Protein AF-A0A815XPM5-F1 (afdb_monomer_lite)

Sequence (166 aa):
SLVVPSIVHLISHLHDIKQDISFCSKLVEQLQESIKTRFSGITNRLNLVDVAENDPYGDTLYFMAAVLDPAFKFYWIRDLQLPIHMENRLKQNIIQLIIDEMNKDSKKSKNDLNKVSSSSATITFTATSKVKRRKLFNYDDSNMDDSNESTTLDPTVELNAYLNDP

Radius of gyration: 23.69 Å; chains: 1; bounding box: 64×46×64 Å

Structure (mmCIF, N/CA/C/O backbone):
data_AF-A0A815XPM5-F1
#
_entry.id   AF-A0A815XPM5-F1
#
loop_
_atom_site.group_PDB
_atom_site.id
_atom_site.type_symbol
_atom_site.label_atom_id
_atom_site.label_alt_id
_atom_site.label_comp_id
_atom_site.label_asym_id
_atom_site.label_entity_id
_atom_site.label_seq_id
_atom_site.pdbx_PDB_ins_code
_atom_site.Cartn_x
_atom_site.Cartn_y
_atom_site.Cartn_z
_atom_site.occupancy
_atom_site.B_iso_or_equiv
_atom_site.auth_seq_id
_atom_site.auth_comp_id
_atom_site.auth_asym_id
_atom_site.auth_atom_id
_atom_site.pdbx_PDB_model_num
ATOM 1 N N . SER A 1 1 ? 11.201 -7.044 -0.006 1.00 87.31 1 SER A N 1
ATOM 2 C CA . SER A 1 1 ? 9.858 -7.432 -0.463 1.00 87.31 1 SER A CA 1
ATOM 3 C C . SER A 1 1 ? 8.791 -7.337 0.624 1.00 87.31 1 SER A C 1
ATOM 5 O O . SER A 1 1 ? 7.708 -6.858 0.338 1.00 87.31 1 SER A O 1
ATOM 7 N N . LEU A 1 2 ? 9.086 -7.713 1.875 1.00 94.44 2 LEU A N 1
ATOM 8 C CA . LEU A 1 2 ? 8.095 -7.820 2.961 1.00 94.44 2 LEU A CA 1
ATOM 9 C C . LEU A 1 2 ? 7.450 -6.498 3.447 1.00 94.44 2 LEU A C 1
ATOM 11 O O . LEU A 1 2 ? 6.371 -6.527 4.025 1.00 94.44 2 LEU A O 1
ATOM 15 N N . VAL A 1 3 ? 8.071 -5.337 3.206 1.00 94.50 3 VAL A N 1
ATOM 16 C CA . VAL A 1 3 ? 7.636 -4.043 3.775 1.00 94.50 3 VAL A CA 1
ATOM 17 C C . VAL A 1 3 ? 6.177 -3.700 3.441 1.00 94.50 3 VAL A C 1
ATOM 19 O O . VAL A 1 3 ? 5.384 -3.489 4.355 1.00 94.50 3 VAL A O 1
ATOM 22 N N . VAL A 1 4 ? 5.811 -3.664 2.154 1.00 95.25 4 VAL A N 1
ATOM 23 C CA . VAL A 1 4 ? 4.442 -3.312 1.728 1.00 95.25 4 VAL A CA 1
ATOM 24 C C . VAL A 1 4 ? 3.419 -4.354 2.203 1.00 95.25 4 VAL A C 1
ATOM 26 O O . VAL A 1 4 ? 2.459 -3.942 2.854 1.00 95.25 4 VAL A O 1
ATOM 29 N N . PRO A 1 5 ? 3.627 -5.674 1.991 1.00 95.25 5 PRO A N 1
ATOM 30 C CA . PRO A 1 5 ? 2.734 -6.701 2.524 1.00 95.25 5 PRO A CA 1
ATOM 31 C C . PRO A 1 5 ? 2.495 -6.582 4.031 1.00 95.25 5 PRO A C 1
ATOM 33 O O . PRO A 1 5 ? 1.351 -6.612 4.470 1.00 95.25 5 PRO A O 1
ATOM 36 N N . SER A 1 6 ? 3.546 -6.383 4.833 1.00 95.38 6 SER A N 1
ATOM 37 C CA . SER A 1 6 ? 3.399 -6.263 6.287 1.00 95.38 6 SER A CA 1
ATOM 38 C C . SER A 1 6 ? 2.625 -5.022 6.712 1.00 95.38 6 SER A C 1
ATOM 40 O O . SER A 1 6 ? 1.830 -5.101 7.643 1.00 95.38 6 SER A O 1
ATOM 42 N N . ILE A 1 7 ? 2.838 -3.880 6.055 1.00 95.50 7 ILE A N 1
ATOM 43 C CA . ILE A 1 7 ? 2.109 -2.645 6.376 1.00 95.50 7 ILE A CA 1
ATOM 44 C C . ILE A 1 7 ? 0.632 -2.797 6.023 1.00 95.50 7 ILE A C 1
ATOM 46 O O . ILE A 1 7 ? -0.227 -2.426 6.818 1.00 95.50 7 ILE A O 1
ATOM 50 N N . VAL A 1 8 ? 0.335 -3.370 4.858 1.00 95.06 8 VAL A N 1
ATOM 51 C CA . VAL A 1 8 ? -1.038 -3.629 4.418 1.00 95.06 8 VAL A CA 1
ATOM 52 C C . VAL A 1 8 ? -1.747 -4.583 5.376 1.00 95.06 8 VAL A C 1
ATOM 54 O O . VAL A 1 8 ? -2.831 -4.263 5.863 1.00 95.06 8 VAL A O 1
ATOM 57 N N . HIS A 1 9 ? -1.093 -5.689 5.727 1.00 94.81 9 HIS A N 1
ATOM 58 C CA . HIS A 1 9 ? -1.616 -6.650 6.689 1.00 94.81 9 HIS A CA 1
ATOM 59 C C . HIS A 1 9 ? -1.868 -6.008 8.060 1.00 94.81 9 HIS A C 1
ATOM 61 O O . HIS A 1 9 ? -2.921 -6.200 8.662 1.00 94.81 9 HIS A O 1
ATOM 67 N N . LEU A 1 10 ? -0.934 -5.179 8.538 1.00 94.75 10 LEU A N 1
ATOM 68 C CA . LEU A 1 10 ? -1.081 -4.457 9.800 1.00 94.75 10 LEU A CA 1
ATOM 69 C C . LEU A 1 10 ? -2.264 -3.479 9.768 1.00 94.75 10 LEU A C 1
ATOM 71 O O . LEU A 1 10 ? -3.000 -3.383 10.747 1.00 94.75 10 LEU A O 1
ATOM 75 N N . ILE A 1 11 ? -2.471 -2.768 8.657 1.00 93.12 11 ILE A N 1
ATOM 76 C CA . ILE A 1 11 ? -3.612 -1.859 8.489 1.00 93.12 11 ILE A CA 1
ATOM 77 C C . ILE A 1 11 ? -4.932 -2.637 8.518 1.00 93.12 11 ILE A C 1
ATOM 79 O O . ILE A 1 11 ? -5.841 -2.215 9.236 1.00 93.12 11 ILE A O 1
ATOM 83 N N . SER A 1 12 ? -5.024 -3.762 7.798 1.00 92.56 12 SER A N 1
ATOM 84 C CA . SER A 1 12 ? -6.212 -4.630 7.820 1.00 92.56 12 SER A CA 1
ATOM 85 C C . SER A 1 12 ? -6.483 -5.150 9.224 1.00 92.56 12 SER A C 1
ATOM 87 O O . SER A 1 12 ? -7.572 -4.975 9.753 1.00 92.56 12 SER A O 1
ATOM 89 N N . HIS A 1 13 ? -5.464 -5.692 9.885 1.00 92.75 13 HIS A N 1
ATOM 90 C CA . HIS A 1 13 ? -5.605 -6.252 11.222 1.00 92.75 13 HIS A CA 1
ATOM 91 C C . HIS A 1 13 ? -6.073 -5.208 12.249 1.00 92.75 13 HIS A C 1
ATOM 93 O O . HIS A 1 13 ? -6.905 -5.492 13.107 1.00 92.75 13 HIS A O 1
ATOM 99 N N . LEU A 1 14 ? -5.591 -3.963 12.154 1.00 91.94 14 LEU A N 1
ATOM 100 C CA . LEU A 1 14 ? -6.093 -2.876 12.999 1.00 91.94 14 LEU A CA 1
ATOM 101 C C . LEU A 1 14 ? -7.520 -2.459 12.649 1.00 91.94 14 LEU A C 1
ATOM 103 O O . LEU A 1 14 ? -8.235 -1.974 13.524 1.00 91.94 14 LEU A O 1
ATOM 107 N N . HIS A 1 15 ? -7.929 -2.596 11.388 1.00 89.69 15 HIS A N 1
ATOM 108 C CA . HIS A 1 15 ? -9.315 -2.383 10.995 1.00 89.69 15 HIS A CA 1
ATOM 109 C C . HIS A 1 15 ? -10.229 -3.429 11.641 1.00 89.69 15 HIS A C 1
ATOM 111 O O . HIS A 1 15 ? -11.219 -3.045 12.260 1.00 89.69 15 HIS A O 1
ATOM 117 N N . ASP A 1 16 ? -9.840 -4.703 11.594 1.00 90.00 16 ASP A N 1
ATOM 118 C CA . ASP A 1 16 ? -10.600 -5.815 12.173 1.00 90.00 16 ASP A CA 1
ATOM 119 C C . ASP A 1 16 ? -10.709 -5.677 13.704 1.00 90.00 16 ASP A C 1
ATOM 121 O O . ASP A 1 16 ? -11.808 -5.646 14.256 1.00 90.00 16 ASP A O 1
ATOM 125 N N . ILE A 1 17 ? -9.589 -5.422 14.400 1.00 89.62 17 ILE A N 1
ATOM 126 C CA . ILE A 1 17 ? -9.588 -5.193 15.860 1.00 89.62 17 ILE A CA 1
ATOM 127 C C . ILE A 1 17 ? -10.504 -4.027 16.258 1.00 89.62 17 ILE A C 1
ATOM 129 O O . ILE A 1 17 ? -11.147 -4.069 17.311 1.00 89.62 17 ILE A O 1
ATOM 133 N N . LYS A 1 18 ? -10.557 -2.963 15.445 1.00 86.44 18 LYS A N 1
ATOM 134 C CA . LYS A 1 18 ? -11.420 -1.809 15.720 1.00 86.44 18 LYS A CA 1
ATOM 135 C C . LYS A 1 18 ? -12.903 -2.187 15.689 1.00 86.44 18 LYS A C 1
ATOM 137 O O . LYS A 1 18 ? -13.678 -1.576 16.423 1.00 86.44 18 LYS A O 1
ATOM 142 N N . GLN A 1 19 ? -13.295 -3.145 14.848 1.00 82.81 19 GLN A N 1
ATOM 143 C CA . GLN A 1 19 ? -14.674 -3.630 14.783 1.00 82.81 19 GLN A CA 1
ATOM 144 C C . GLN A 1 19 ? -15.027 -4.493 16.004 1.00 82.81 19 GLN A C 1
ATOM 146 O O . GLN A 1 19 ? -16.146 -4.399 16.507 1.00 82.81 19 GLN A O 1
ATOM 151 N N . ASP A 1 20 ? -14.060 -5.253 1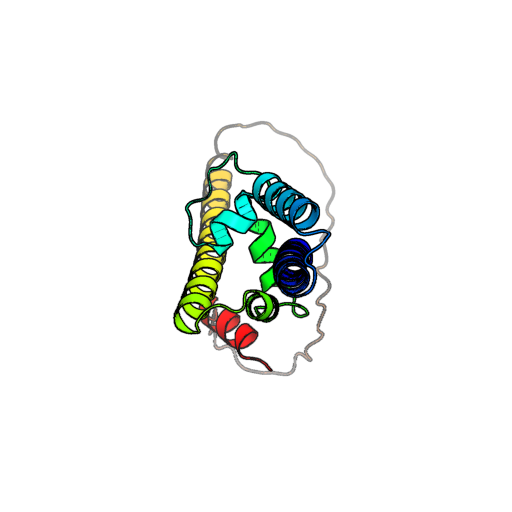6.525 1.00 84.06 20 ASP A N 1
ATOM 152 C CA . ASP A 1 20 ? -14.291 -6.231 17.594 1.00 84.06 20 ASP A CA 1
ATOM 153 C C . ASP A 1 20 ? -14.208 -5.656 19.021 1.00 84.06 20 ASP A C 1
ATOM 155 O O . ASP A 1 20 ? -14.865 -6.162 19.934 1.00 84.06 20 ASP A O 1
ATOM 159 N N . ILE A 1 21 ? -13.405 -4.607 19.259 1.00 84.75 21 ILE A N 1
ATOM 160 C CA . ILE A 1 21 ? -13.088 -4.139 20.622 1.00 84.75 21 ILE A CA 1
ATOM 161 C C . ILE A 1 21 ? -13.543 -2.694 20.867 1.00 84.75 21 ILE A C 1
ATOM 163 O O . ILE A 1 21 ? -12.997 -1.737 20.321 1.00 84.75 21 ILE A O 1
ATOM 167 N N . SER A 1 22 ? -14.465 -2.510 21.818 1.00 76.81 22 SER A N 1
ATOM 168 C CA . SER A 1 22 ? -14.970 -1.188 22.226 1.00 76.81 22 SER A CA 1
ATOM 169 C C . SER A 1 22 ? -14.044 -0.428 23.190 1.00 76.81 22 SER A C 1
ATOM 171 O O . SER A 1 22 ? -13.958 0.799 23.130 1.00 76.81 22 SER A O 1
ATOM 173 N N . PHE A 1 23 ? -13.323 -1.132 24.069 1.00 76.81 23 PHE A N 1
ATOM 174 C CA . PHE A 1 23 ? -12.556 -0.524 25.169 1.00 76.81 23 PHE A CA 1
ATOM 175 C C . PHE A 1 23 ? -11.195 0.061 24.756 1.00 76.81 23 PHE A C 1
ATOM 177 O O . PHE A 1 23 ? -10.690 0.964 25.422 1.00 76.81 23 PHE A O 1
ATOM 184 N N . CYS A 1 24 ? -10.606 -0.413 23.654 1.00 83.56 24 CYS A N 1
ATOM 185 C CA . CYS A 1 24 ? -9.279 0.007 23.179 1.00 83.56 24 CYS A CA 1
ATOM 186 C C . CYS A 1 24 ? -9.321 0.789 21.858 1.00 83.56 24 CYS A C 1
ATOM 188 O O . CYS A 1 24 ? -8.280 0.992 21.234 1.00 83.56 24 CYS A O 1
ATOM 190 N N . SER A 1 25 ? -10.498 1.267 21.449 1.00 86.88 25 SER A N 1
ATOM 191 C CA . SER A 1 25 ? -10.704 1.977 20.180 1.00 86.88 25 SER A CA 1
ATOM 192 C C . SER A 1 25 ? -9.734 3.146 19.981 1.00 86.88 25 SER A C 1
ATOM 194 O O . SER A 1 25 ? -9.115 3.253 18.927 1.00 86.88 25 SER A O 1
ATOM 196 N N . LYS A 1 26 ? -9.501 3.955 21.024 1.00 89.94 26 LYS A N 1
ATOM 197 C CA . LYS A 1 26 ? -8.554 5.085 20.979 1.00 89.94 26 LYS A CA 1
ATOM 198 C C . LYS A 1 26 ? -7.109 4.659 20.707 1.00 89.94 26 LYS A C 1
ATOM 200 O O . LYS A 1 26 ? -6.410 5.333 19.962 1.00 89.94 26 LYS A O 1
ATOM 205 N N . LEU A 1 27 ? -6.653 3.553 21.300 1.00 91.56 27 LEU A N 1
ATOM 206 C CA . LEU A 1 27 ? -5.298 3.043 21.069 1.00 91.56 27 LEU A CA 1
ATOM 207 C C . LEU A 1 27 ? -5.144 2.562 19.623 1.00 91.56 27 LEU A C 1
ATOM 209 O O . LEU A 1 27 ? -4.137 2.849 18.979 1.00 91.56 27 LEU A O 1
ATOM 213 N N . VAL A 1 28 ? -6.156 1.859 19.109 1.00 92.12 28 VAL A N 1
ATOM 214 C CA . VAL A 1 28 ? -6.180 1.385 17.721 1.00 92.12 28 VAL A CA 1
ATOM 215 C C . VAL A 1 28 ? -6.165 2.565 16.751 1.00 92.12 28 VAL A C 1
ATOM 217 O O . VAL A 1 28 ? -5.391 2.555 15.798 1.00 92.12 28 VAL A O 1
ATOM 220 N N . GLU A 1 29 ? -6.945 3.613 17.020 1.00 91.31 29 GLU A N 1
ATOM 221 C CA . GLU A 1 29 ? -6.946 4.845 16.223 1.00 91.31 29 GLU A CA 1
ATOM 222 C C . GLU A 1 29 ? -5.578 5.528 16.211 1.00 91.31 29 GLU A C 1
ATOM 224 O O . GLU A 1 29 ? -5.059 5.835 15.139 1.00 91.31 29 GLU A O 1
ATOM 229 N N . GLN A 1 30 ? -4.948 5.690 17.378 1.00 94.25 30 GLN A N 1
ATOM 230 C CA . GLN A 1 30 ? -3.605 6.267 17.473 1.00 94.25 30 GLN A CA 1
ATOM 231 C C . GLN A 1 30 ? -2.557 5.427 16.738 1.00 94.25 30 GLN A C 1
ATOM 233 O O . GLN A 1 30 ? -1.639 5.967 16.119 1.00 94.25 30 GLN A O 1
ATOM 238 N N . LEU A 1 31 ? -2.681 4.100 16.772 1.00 94.12 31 LEU A N 1
ATOM 239 C CA . LEU A 1 31 ? -1.770 3.217 16.056 1.00 94.12 31 LEU A CA 1
ATOM 240 C C . LEU A 1 31 ? -1.984 3.295 14.538 1.00 94.12 31 LEU A C 1
ATOM 242 O O . LEU A 1 31 ? -1.009 3.381 13.792 1.00 94.12 31 LEU A O 1
ATOM 246 N N . GLN A 1 32 ? -3.239 3.340 14.080 1.00 93.00 32 GLN A N 1
ATOM 247 C CA . GLN A 1 32 ? -3.578 3.569 12.673 1.00 93.00 32 GLN A CA 1
ATOM 248 C C . GLN A 1 32 ? -3.026 4.912 12.176 1.00 93.00 32 GLN A C 1
ATOM 250 O O . GLN A 1 32 ? -2.443 4.974 11.093 1.00 93.00 32 GLN A O 1
ATOM 255 N N . GLU A 1 33 ? -3.167 5.978 12.963 1.00 94.38 33 GLU A N 1
ATOM 256 C CA . GLU A 1 33 ? -2.634 7.304 12.640 1.00 94.38 33 GLU A CA 1
ATOM 257 C C . GLU A 1 33 ? -1.100 7.311 12.599 1.00 94.38 33 GLU A C 1
ATOM 259 O O . GLU A 1 33 ? -0.501 7.841 11.660 1.00 94.38 33 GLU A O 1
ATOM 264 N N . SER A 1 34 ? -0.456 6.646 13.561 1.00 95.81 34 SER A N 1
ATOM 265 C CA . SER A 1 34 ? 1.000 6.482 13.600 1.00 95.81 34 SER A CA 1
ATOM 266 C C . SER A 1 34 ? 1.524 5.766 12.351 1.00 95.81 34 SER A C 1
ATOM 268 O O . SER A 1 34 ? 2.505 6.209 11.754 1.00 95.81 34 SER A O 1
ATOM 270 N N . ILE A 1 35 ? 0.847 4.702 11.902 1.00 94.31 35 ILE A N 1
ATOM 271 C CA . ILE A 1 35 ? 1.205 3.977 10.673 1.00 94.31 35 ILE A CA 1
ATOM 272 C C . ILE A 1 35 ? 1.021 4.867 9.445 1.00 94.31 35 ILE A C 1
ATOM 274 O O . ILE A 1 35 ? 1.945 4.974 8.642 1.00 94.31 35 ILE A O 1
ATOM 278 N N . LYS A 1 36 ? -0.127 5.543 9.315 1.00 92.44 36 LYS A N 1
ATOM 279 C CA . LYS A 1 36 ? -0.391 6.464 8.197 1.00 92.44 36 LYS A CA 1
ATOM 280 C C . LYS A 1 36 ? 0.636 7.589 8.124 1.00 92.44 36 LYS A C 1
ATOM 282 O O . LYS A 1 36 ? 1.069 7.945 7.040 1.00 92.44 36 LYS A O 1
ATOM 287 N N . THR A 1 37 ? 1.064 8.111 9.269 1.00 94.00 37 THR A N 1
ATOM 288 C CA . THR A 1 37 ? 2.064 9.183 9.331 1.00 94.00 37 THR A CA 1
ATOM 289 C C . THR A 1 37 ? 3.459 8.676 8.973 1.00 94.00 37 THR A C 1
ATOM 291 O O . THR A 1 37 ? 4.168 9.293 8.185 1.00 94.00 37 THR A O 1
ATOM 294 N N . ARG A 1 38 ? 3.876 7.543 9.549 1.00 94.75 38 ARG A N 1
ATOM 295 C CA . ARG A 1 38 ? 5.237 7.012 9.369 1.00 94.75 38 ARG A CA 1
ATOM 296 C C . ARG A 1 38 ? 5.454 6.366 8.011 1.00 94.75 38 ARG A C 1
ATOM 298 O O . ARG A 1 38 ? 6.576 6.390 7.526 1.00 94.75 38 ARG A O 1
ATOM 305 N N . PHE A 1 39 ? 4.409 5.792 7.425 1.00 95.19 39 PHE A N 1
ATOM 306 C CA . PHE A 1 39 ? 4.427 5.137 6.119 1.00 95.19 39 PHE A CA 1
ATOM 307 C C . PHE A 1 39 ? 3.521 5.885 5.135 1.00 95.19 39 PHE A C 1
ATOM 309 O O . PHE A 1 39 ? 2.792 5.266 4.354 1.00 95.19 39 PHE A O 1
ATOM 316 N N . SER A 1 40 ? 3.527 7.219 5.197 1.00 93.44 40 SER A N 1
ATOM 317 C CA . SER A 1 40 ? 2.648 8.059 4.381 1.00 93.44 40 SER A CA 1
ATOM 318 C C . SER A 1 40 ? 2.863 7.827 2.892 1.00 93.44 40 SER A C 1
ATOM 320 O O . SER A 1 40 ? 1.889 7.680 2.171 1.00 93.44 40 SER A O 1
ATOM 322 N N . GLY A 1 41 ? 4.099 7.653 2.425 1.00 93.38 41 GLY A N 1
ATOM 323 C CA . GLY A 1 41 ? 4.377 7.374 1.018 1.00 93.38 41 GLY A CA 1
ATOM 324 C C . GLY A 1 41 ? 3.762 6.058 0.532 1.00 93.38 41 GLY A C 1
ATOM 325 O O . GLY A 1 41 ? 3.144 6.014 -0.531 1.00 93.38 41 GLY A O 1
ATOM 326 N N . ILE A 1 42 ? 3.836 4.997 1.343 1.00 94.38 42 ILE A N 1
ATOM 327 C CA . ILE A 1 42 ? 3.196 3.710 1.026 1.00 94.38 42 ILE A CA 1
ATOM 328 C C . ILE A 1 42 ? 1.676 3.860 1.067 1.00 94.38 42 ILE A C 1
ATOM 330 O O . ILE A 1 42 ? 0.992 3.492 0.117 1.00 94.38 42 ILE A O 1
ATOM 334 N N . THR A 1 43 ? 1.131 4.421 2.145 1.00 92.56 43 THR A N 1
ATOM 335 C CA . THR A 1 43 ? -0.324 4.540 2.320 1.00 92.56 43 THR A CA 1
ATOM 336 C C . THR A 1 43 ? -0.973 5.486 1.311 1.00 92.56 43 THR A C 1
ATOM 338 O O . THR A 1 43 ? -2.039 5.164 0.792 1.00 92.56 43 THR A O 1
ATOM 341 N N . ASN A 1 44 ? -0.336 6.600 0.956 1.00 92.62 44 ASN A N 1
ATOM 342 C CA . ASN A 1 44 ? -0.798 7.508 -0.094 1.00 92.62 44 ASN A CA 1
ATOM 343 C C . ASN A 1 44 ? -0.866 6.780 -1.437 1.00 92.62 44 ASN A C 1
ATOM 345 O O . ASN A 1 44 ? -1.907 6.798 -2.093 1.00 92.62 44 ASN A O 1
ATOM 349 N N . ARG A 1 45 ? 0.183 6.031 -1.792 1.00 91.44 45 ARG A N 1
ATOM 350 C CA . ARG A 1 45 ? 0.217 5.273 -3.046 1.00 91.44 45 ARG A CA 1
ATOM 351 C C . ARG A 1 45 ? -0.838 4.169 -3.107 1.00 91.44 45 ARG A C 1
ATOM 353 O O . ARG A 1 45 ? -1.480 3.996 -4.138 1.00 91.44 45 ARG A O 1
ATOM 360 N N . LEU A 1 46 ? -1.076 3.465 -1.996 1.00 91.44 46 LEU A N 1
ATOM 361 C CA . LEU A 1 46 ? -2.168 2.485 -1.883 1.00 91.44 46 LEU A CA 1
ATOM 362 C C . LEU A 1 46 ? -3.548 3.120 -2.099 1.00 91.44 46 LEU A C 1
ATOM 364 O O . LEU A 1 46 ? -4.433 2.490 -2.673 1.00 91.44 46 LEU A O 1
ATOM 368 N N . ASN A 1 47 ? -3.714 4.374 -1.678 1.00 89.12 47 ASN A N 1
ATOM 369 C CA . ASN A 1 47 ? -4.928 5.160 -1.883 1.00 89.12 47 ASN A CA 1
ATOM 370 C C . ASN A 1 47 ? -4.961 5.892 -3.235 1.00 89.12 47 ASN A C 1
ATOM 372 O O . ASN A 1 47 ? -5.865 6.695 -3.461 1.00 89.12 47 ASN A O 1
ATOM 376 N N . LEU A 1 48 ? -4.009 5.616 -4.137 1.00 87.38 48 LEU A N 1
ATOM 377 C CA . LEU A 1 48 ? -3.880 6.274 -5.443 1.00 87.38 48 LEU A CA 1
ATOM 378 C C . LEU A 1 48 ? -3.753 7.804 -5.332 1.00 87.38 48 LEU A C 1
ATOM 380 O O . LEU A 1 48 ? -4.229 8.536 -6.200 1.00 87.38 48 LEU A O 1
ATOM 384 N N . VAL A 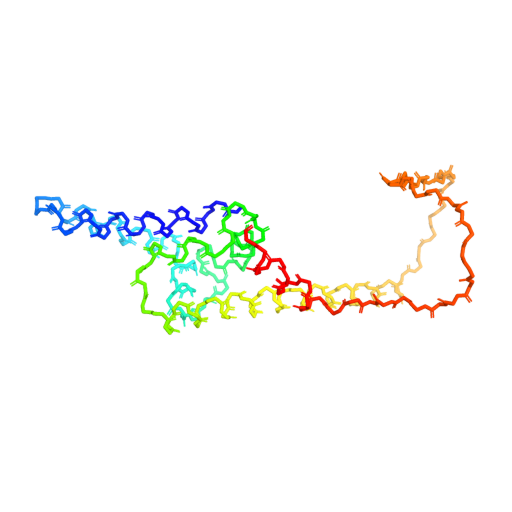1 49 ? -3.136 8.268 -4.247 1.00 89.56 49 VAL A N 1
ATOM 385 C CA . VAL A 1 49 ? -2.778 9.666 -4.006 1.00 89.56 49 VAL A CA 1
ATOM 386 C C . VAL A 1 49 ? -1.335 9.878 -4.453 1.00 89.56 49 VAL A C 1
ATOM 388 O O . VAL A 1 49 ? -0.483 9.007 -4.249 1.00 89.56 49 VAL A O 1
ATOM 391 N N . ASP A 1 50 ? -1.064 11.037 -5.052 1.00 84.00 50 ASP A N 1
ATOM 392 C CA . ASP A 1 50 ? 0.287 11.413 -5.461 1.00 84.00 50 ASP A CA 1
ATOM 393 C C . ASP A 1 50 ? 1.229 11.454 -4.251 1.00 84.00 50 ASP A C 1
ATOM 395 O O . ASP A 1 50 ? 0.903 12.002 -3.197 1.00 84.00 50 ASP A O 1
ATOM 399 N N . VAL A 1 51 ? 2.405 10.851 -4.418 1.00 86.62 51 VAL A N 1
ATOM 400 C CA . VAL A 1 51 ? 3.439 10.756 -3.383 1.00 86.62 51 VAL A CA 1
ATOM 401 C C . VAL A 1 51 ? 4.491 11.820 -3.653 1.00 86.62 51 VAL A C 1
ATOM 403 O O . VAL A 1 51 ? 5.075 11.851 -4.738 1.00 86.62 51 VAL A O 1
ATOM 406 N N . ALA A 1 52 ? 4.740 12.690 -2.678 1.00 85.06 52 ALA A N 1
ATOM 407 C CA . ALA A 1 52 ? 5.795 13.690 -2.779 1.00 85.06 52 ALA A CA 1
ATOM 408 C C . ALA A 1 52 ? 7.177 13.044 -2.584 1.00 85.06 52 ALA A C 1
ATOM 410 O O . ALA A 1 52 ? 7.316 12.067 -1.852 1.00 85.06 52 ALA A O 1
ATOM 411 N N . GLU A 1 53 ? 8.234 13.622 -3.167 1.00 77.50 53 GLU A N 1
ATOM 412 C CA . GLU A 1 53 ? 9.608 13.099 -3.009 1.00 77.50 53 GLU A CA 1
ATOM 413 C C . GLU A 1 53 ? 10.070 13.035 -1.542 1.00 77.50 53 GLU A C 1
ATOM 415 O O . GLU A 1 53 ? 10.910 12.211 -1.189 1.00 77.50 53 GLU A O 1
ATOM 420 N N . ASN A 1 54 ? 9.499 13.879 -0.680 1.00 86.12 54 ASN A N 1
ATOM 421 C CA . ASN A 1 54 ? 9.827 13.940 0.743 1.00 86.12 54 ASN A CA 1
ATOM 422 C C . ASN A 1 54 ? 8.929 13.052 1.619 1.00 86.12 54 ASN A C 1
ATOM 424 O O . ASN A 1 54 ? 9.082 13.070 2.842 1.00 86.12 54 ASN A O 1
ATOM 428 N N . ASP A 1 55 ? 7.990 12.300 1.035 1.00 88.94 55 ASP A N 1
ATOM 429 C CA . ASP A 1 55 ? 7.099 11.445 1.813 1.00 88.94 55 ASP A CA 1
ATOM 430 C C . ASP A 1 55 ? 7.856 10.232 2.385 1.00 88.94 55 ASP A C 1
ATOM 432 O O . ASP A 1 55 ? 8.514 9.488 1.645 1.00 88.94 55 ASP A O 1
ATOM 436 N N . PRO A 1 56 ? 7.742 9.971 3.701 1.00 90.94 56 PRO A N 1
ATOM 437 C CA . PRO A 1 56 ? 8.268 8.769 4.330 1.00 90.94 56 PRO A CA 1
ATOM 438 C C . PRO A 1 56 ? 7.893 7.488 3.581 1.00 90.94 56 PRO A C 1
ATOM 440 O O . PRO A 1 56 ? 6.715 7.193 3.374 1.00 90.94 56 PRO A O 1
ATOM 443 N N . TYR A 1 57 ? 8.901 6.686 3.230 1.00 90.94 57 TYR A N 1
ATOM 444 C CA . TYR A 1 57 ? 8.733 5.430 2.488 1.00 90.94 57 TYR A CA 1
ATOM 445 C C . TYR A 1 57 ? 8.029 5.599 1.125 1.00 90.94 57 TYR A C 1
ATOM 447 O O . TYR A 1 57 ? 7.384 4.673 0.641 1.00 90.94 57 TYR A O 1
ATOM 455 N N . GLY A 1 58 ? 8.151 6.768 0.489 1.00 88.88 58 GLY A N 1
ATOM 456 C CA . GLY A 1 58 ? 7.559 7.050 -0.822 1.00 88.88 58 GLY A CA 1
ATOM 457 C C . GLY A 1 58 ? 8.265 6.416 -2.024 1.00 88.88 58 GLY A C 1
ATOM 458 O O . GLY A 1 58 ? 7.776 6.539 -3.145 1.00 88.88 58 GLY A O 1
ATOM 459 N N . ASP A 1 59 ? 9.394 5.736 -1.813 1.00 90.69 59 ASP A N 1
ATOM 460 C CA . ASP A 1 59 ? 10.169 5.128 -2.894 1.00 90.69 59 ASP A CA 1
ATOM 461 C C . ASP A 1 59 ? 9.383 4.004 -3.598 1.00 90.69 59 ASP A C 1
ATOM 463 O O . ASP A 1 59 ? 8.845 3.083 -2.971 1.00 90.69 59 ASP A O 1
ATOM 467 N N . THR A 1 60 ? 9.359 4.051 -4.932 1.00 91.25 60 THR A N 1
ATOM 468 C CA . THR A 1 60 ? 8.771 3.010 -5.783 1.00 91.25 60 THR A CA 1
ATOM 469 C C . THR A 1 60 ? 9.404 1.638 -5.516 1.00 91.25 60 THR A C 1
ATOM 471 O O . THR A 1 60 ? 8.716 0.618 -5.640 1.00 91.25 60 THR A O 1
ATOM 474 N N . LEU A 1 61 ? 10.664 1.596 -5.059 1.00 92.25 61 LEU A N 1
ATOM 475 C CA . LEU A 1 61 ? 11.394 0.371 -4.731 1.00 92.25 61 LEU A CA 1
ATOM 476 C C . LEU A 1 61 ? 10.631 -0.553 -3.770 1.00 92.25 61 LEU A C 1
ATOM 478 O O . LEU A 1 61 ? 10.690 -1.773 -3.921 1.00 92.25 61 LEU A O 1
ATOM 482 N N . TYR A 1 62 ? 9.885 -0.009 -2.803 1.00 94.44 62 TYR A N 1
ATOM 483 C CA . TYR A 1 62 ? 9.128 -0.828 -1.850 1.00 94.44 62 TYR A CA 1
ATOM 484 C C . TYR A 1 62 ? 8.047 -1.667 -2.541 1.00 94.44 62 TYR A C 1
ATOM 486 O O . TYR A 1 62 ? 7.885 -2.848 -2.222 1.00 94.44 62 TYR A O 1
ATOM 494 N N . PHE A 1 63 ? 7.350 -1.078 -3.515 1.00 93.44 63 PHE A N 1
ATOM 495 C CA . PHE A 1 63 ? 6.320 -1.755 -4.301 1.00 93.44 63 PHE A CA 1
ATOM 496 C C . PHE A 1 63 ? 6.930 -2.706 -5.327 1.00 93.44 63 PHE A C 1
ATOM 498 O O . PHE A 1 63 ? 6.465 -3.837 -5.446 1.00 93.44 63 PHE A O 1
ATOM 505 N N . MET A 1 64 ? 8.010 -2.297 -6.001 1.00 93.19 64 MET A N 1
ATOM 506 C CA . MET A 1 64 ? 8.746 -3.177 -6.917 1.00 93.19 64 MET A CA 1
ATOM 507 C C . MET A 1 64 ? 9.214 -4.438 -6.193 1.00 93.19 64 MET A C 1
ATOM 509 O O . MET A 1 64 ? 8.944 -5.550 -6.635 1.00 93.19 64 MET A O 1
ATOM 513 N N . ALA A 1 65 ? 9.857 -4.275 -5.036 1.00 93.94 65 ALA A N 1
ATOM 514 C CA . ALA A 1 65 ? 10.357 -5.395 -4.258 1.00 93.94 65 ALA A CA 1
ATOM 515 C C . ALA A 1 65 ? 9.231 -6.311 -3.762 1.00 93.94 65 ALA A C 1
ATOM 517 O O . ALA A 1 65 ? 9.472 -7.498 -3.585 1.00 93.94 65 ALA A O 1
ATOM 518 N N . ALA A 1 66 ? 8.036 -5.785 -3.483 1.00 94.44 66 ALA A N 1
ATOM 519 C CA . ALA A 1 66 ? 6.892 -6.594 -3.071 1.00 94.44 66 ALA A CA 1
ATOM 520 C C . ALA A 1 66 ? 6.296 -7.396 -4.238 1.00 94.44 66 ALA A C 1
ATOM 522 O O . ALA A 1 66 ? 5.988 -8.569 -4.071 1.00 94.44 66 ALA A O 1
ATOM 523 N N . VAL A 1 67 ? 6.164 -6.785 -5.418 1.00 94.38 67 VAL A N 1
ATOM 524 C CA . VAL A 1 67 ? 5.553 -7.428 -6.594 1.00 94.38 67 VAL A CA 1
ATOM 525 C C . VAL A 1 67 ? 6.486 -8.433 -7.261 1.00 94.38 67 VAL A C 1
ATOM 527 O O . VAL A 1 67 ? 6.038 -9.485 -7.710 1.00 94.38 67 VAL A O 1
ATOM 530 N N . LEU A 1 68 ? 7.782 -8.126 -7.321 1.00 91.62 68 LEU A N 1
ATOM 531 C CA . LEU A 1 68 ? 8.780 -8.990 -7.955 1.00 91.62 68 LEU A CA 1
ATOM 532 C C . LEU A 1 68 ? 9.168 -10.195 -7.089 1.00 91.62 68 LEU A C 1
ATOM 534 O O . LEU A 1 68 ? 9.832 -11.102 -7.579 1.00 91.62 68 LEU A O 1
ATOM 538 N N . ASP A 1 69 ? 8.751 -10.234 -5.822 1.00 93.69 69 ASP A N 1
ATOM 539 C CA . ASP A 1 69 ? 8.946 -11.398 -4.964 1.00 93.69 69 ASP A CA 1
ATOM 540 C C . ASP A 1 69 ? 7.866 -12.462 -5.249 1.00 93.69 69 ASP A C 1
ATOM 542 O O . ASP A 1 69 ? 6.676 -12.187 -5.043 1.00 93.69 69 ASP A O 1
ATOM 546 N N . PRO A 1 70 ? 8.249 -13.681 -5.684 1.00 90.94 70 PRO A N 1
ATOM 547 C CA . PRO A 1 70 ? 7.306 -14.759 -5.978 1.00 90.94 70 PRO A CA 1
ATOM 548 C C . PRO A 1 70 ? 6.401 -15.134 -4.803 1.00 90.94 70 PRO A C 1
ATOM 550 O O . PRO A 1 70 ? 5.280 -15.586 -5.026 1.00 90.94 70 PRO A O 1
ATOM 553 N N . ALA A 1 71 ? 6.864 -14.944 -3.562 1.00 90.69 71 ALA A N 1
ATOM 554 C CA . ALA A 1 71 ? 6.083 -15.260 -2.371 1.00 90.69 71 ALA A CA 1
ATOM 555 C C . ALA A 1 71 ? 4.896 -14.304 -2.176 1.00 90.69 71 ALA A C 1
ATOM 557 O O . ALA A 1 71 ? 3.898 -14.683 -1.565 1.00 90.69 71 ALA A O 1
ATOM 558 N N . PHE A 1 72 ? 4.988 -13.071 -2.688 1.00 89.31 72 PHE A N 1
ATOM 559 C CA . PHE A 1 72 ? 3.984 -12.033 -2.456 1.00 89.31 72 PHE A CA 1
ATOM 560 C C . PHE A 1 72 ? 3.197 -11.667 -3.713 1.00 89.31 72 PHE A C 1
ATOM 562 O O . PHE A 1 72 ? 1.974 -11.542 -3.621 1.00 89.31 72 PHE A O 1
ATOM 569 N N . LYS A 1 73 ? 3.853 -11.483 -4.870 1.00 91.69 73 LYS A N 1
ATOM 570 C CA . LYS A 1 73 ? 3.229 -10.989 -6.114 1.00 91.69 73 LYS A CA 1
ATOM 571 C C . LYS A 1 73 ? 2.246 -9.831 -5.808 1.00 91.69 73 LYS A C 1
ATOM 573 O O . LYS A 1 73 ? 2.622 -8.820 -5.215 1.00 91.69 73 LYS A O 1
ATOM 578 N N . PHE A 1 74 ? 0.963 -10.000 -6.137 1.00 93.19 74 PHE A N 1
ATOM 579 C CA . PHE A 1 74 ? -0.129 -9.088 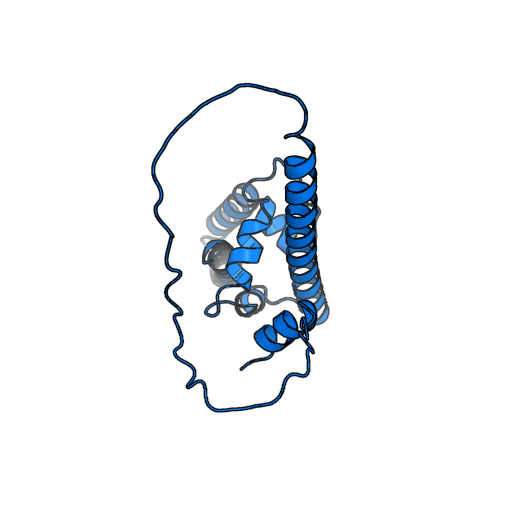-5.763 1.00 93.19 74 PHE A CA 1
ATOM 580 C C . PHE A 1 74 ? -1.064 -9.643 -4.675 1.00 93.19 74 PHE A C 1
ATOM 582 O O . PHE A 1 74 ? -2.116 -9.059 -4.417 1.00 93.19 74 PHE A O 1
ATOM 589 N N . TYR A 1 75 ? -0.720 -10.762 -4.033 1.00 91.94 75 TYR A N 1
ATOM 590 C CA . TYR A 1 75 ? -1.598 -11.428 -3.066 1.00 91.94 75 TYR A CA 1
ATOM 591 C C . TYR A 1 75 ? -1.924 -10.557 -1.853 1.00 91.94 75 TYR A C 1
ATOM 593 O O . TYR A 1 75 ? -3.050 -10.588 -1.368 1.00 91.94 75 TYR A O 1
ATOM 601 N N . TRP A 1 76 ? -0.979 -9.719 -1.433 1.00 93.12 76 TRP A N 1
ATOM 602 C CA . TRP A 1 76 ? -1.139 -8.790 -0.316 1.00 93.12 76 TRP A CA 1
ATOM 603 C C . TRP A 1 76 ? -2.207 -7.708 -0.552 1.00 93.12 76 TRP A C 1
ATOM 605 O O . TRP A 1 76 ? -2.673 -7.110 0.408 1.00 93.12 76 TRP A O 1
ATOM 615 N N . ILE A 1 77 ? -2.637 -7.450 -1.795 1.00 92.88 77 ILE A N 1
ATOM 616 C CA . ILE A 1 77 ? -3.709 -6.473 -2.068 1.00 92.88 77 ILE A CA 1
ATOM 617 C C . ILE A 1 77 ? -5.064 -6.971 -1.544 1.00 92.88 77 ILE A C 1
ATOM 619 O O . ILE A 1 77 ? -5.923 -6.158 -1.205 1.00 92.88 77 ILE A O 1
ATOM 623 N N . ARG A 1 78 ? -5.252 -8.292 -1.429 1.00 89.19 78 ARG A N 1
ATOM 624 C CA . ARG A 1 78 ? -6.502 -8.891 -0.931 1.00 89.19 78 ARG A CA 1
ATOM 625 C C . ARG A 1 78 ? -6.826 -8.440 0.493 1.00 89.19 78 ARG A C 1
ATOM 627 O O . ARG A 1 78 ? -7.989 -8.194 0.797 1.00 89.19 78 ARG A O 1
ATOM 634 N N . ASP A 1 79 ? -5.798 -8.243 1.312 1.00 89.06 79 ASP A N 1
ATOM 635 C CA . ASP A 1 79 ? -5.918 -7.769 2.692 1.00 89.06 79 ASP A CA 1
ATOM 636 C C . ASP A 1 79 ? -6.492 -6.338 2.772 1.00 89.06 79 ASP A C 1
ATOM 638 O O . ASP A 1 79 ? -7.019 -5.946 3.803 1.00 89.06 79 ASP A O 1
ATOM 642 N N . LEU A 1 80 ? -6.465 -5.545 1.690 1.00 87.50 80 LEU A N 1
ATOM 643 C CA . LEU A 1 80 ? -7.077 -4.206 1.676 1.00 87.50 80 LEU A CA 1
ATOM 644 C C . LEU A 1 80 ? -8.607 -4.231 1.545 1.00 87.50 80 LEU A C 1
ATOM 646 O O . LEU A 1 80 ? -9.229 -3.179 1.680 1.00 87.50 80 LEU A O 1
ATOM 650 N N . GLN A 1 81 ? -9.206 -5.390 1.242 1.00 86.69 81 GLN A N 1
ATOM 651 C CA . GLN A 1 81 ? -10.659 -5.566 1.086 1.00 86.69 81 GLN A CA 1
ATOM 652 C C . GLN A 1 81 ? -11.299 -4.535 0.126 1.00 86.69 81 GLN A C 1
ATOM 654 O O . GLN A 1 81 ? -12.425 -4.072 0.317 1.00 86.69 81 GLN A O 1
ATOM 659 N N . LEU A 1 82 ? -10.565 -4.143 -0.921 1.00 87.81 82 LEU A N 1
ATOM 660 C CA . LEU A 1 82 ? -11.017 -3.154 -1.898 1.00 87.81 82 LEU A CA 1
ATOM 661 C C . LEU A 1 82 ? -12.057 -3.751 -2.860 1.00 87.81 82 LEU A C 1
ATOM 663 O O . LEU A 1 82 ? -11.988 -4.933 -3.201 1.00 87.81 82 LEU A O 1
ATOM 667 N N . PRO A 1 83 ? -12.977 -2.934 -3.403 1.00 90.31 83 PRO A N 1
ATOM 668 C CA . PRO A 1 83 ? -13.786 -3.345 -4.542 1.00 90.31 83 PRO A CA 1
ATOM 669 C C . PRO A 1 83 ? -12.906 -3.775 -5.726 1.00 90.31 83 PRO A C 1
ATOM 671 O O . PRO A 1 83 ? -11.910 -3.117 -6.028 1.00 90.31 83 PRO A O 1
ATOM 674 N N . ILE A 1 84 ? -13.323 -4.807 -6.466 1.00 89.25 84 ILE A N 1
ATOM 675 C CA . ILE A 1 84 ? -12.555 -5.417 -7.576 1.00 89.25 84 ILE A CA 1
ATOM 676 C C . ILE A 1 84 ? -12.023 -4.379 -8.583 1.00 89.25 84 ILE A C 1
ATOM 678 O O . ILE A 1 84 ? -10.892 -4.472 -9.056 1.00 89.25 84 ILE A O 1
ATOM 682 N N . HIS A 1 85 ? -12.818 -3.357 -8.910 1.00 90.00 85 HIS A N 1
ATOM 683 C CA . HIS A 1 85 ? -12.404 -2.304 -9.842 1.00 90.00 85 HIS A CA 1
ATOM 684 C C . HIS A 1 85 ? -11.262 -1.432 -9.287 1.00 90.00 85 HIS A C 1
ATOM 686 O O . HIS A 1 85 ? -10.374 -1.038 -10.042 1.00 90.00 85 HIS A O 1
ATOM 692 N N . MET A 1 86 ? -11.255 -1.162 -7.977 1.00 90.88 86 MET A N 1
ATOM 693 C CA . MET A 1 86 ? -10.179 -0.432 -7.301 1.00 90.88 86 MET A CA 1
ATOM 694 C C . MET A 1 86 ? -8.929 -1.296 -7.154 1.00 90.88 86 MET A C 1
ATOM 696 O O . MET A 1 86 ? -7.832 -0.805 -7.401 1.00 90.88 86 MET A O 1
ATOM 700 N N . GLU A 1 87 ? -9.085 -2.583 -6.835 1.00 92.56 87 GLU A N 1
ATOM 701 C CA . GLU A 1 87 ? -7.977 -3.545 -6.808 1.00 92.56 87 GLU A CA 1
ATOM 702 C C . GLU A 1 87 ? -7.260 -3.603 -8.165 1.00 92.56 87 GLU A C 1
ATOM 704 O O . GLU A 1 87 ? -6.039 -3.463 -8.236 1.00 92.56 87 GLU A O 1
ATOM 709 N N . ASN A 1 88 ? -8.014 -3.752 -9.256 1.00 93.25 88 ASN A N 1
ATOM 710 C CA . ASN A 1 88 ? -7.442 -3.786 -10.600 1.00 93.25 88 ASN A CA 1
ATOM 711 C C . ASN A 1 88 ? -6.747 -2.468 -10.949 1.00 93.25 88 ASN A C 1
ATOM 713 O O . ASN A 1 88 ? -5.648 -2.481 -11.501 1.00 93.25 88 ASN A O 1
ATOM 717 N N . ARG A 1 89 ? -7.346 -1.331 -10.583 1.00 94.19 89 ARG A N 1
ATOM 718 C CA . ARG A 1 89 ? -6.734 -0.014 -10.783 1.00 94.19 89 ARG A CA 1
ATOM 719 C C . ARG A 1 89 ? -5.420 0.128 -10.010 1.00 94.19 89 ARG A C 1
ATOM 721 O O . ARG A 1 89 ? -4.458 0.645 -10.570 1.00 94.19 89 ARG A O 1
ATOM 728 N N . LEU A 1 90 ? -5.356 -0.360 -8.771 1.00 93.56 90 LEU A N 1
ATOM 729 C CA . LEU A 1 90 ? -4.138 -0.356 -7.960 1.00 93.56 90 LEU A CA 1
ATOM 730 C C . LEU A 1 90 ? -3.048 -1.245 -8.568 1.00 93.56 90 LEU A C 1
ATOM 732 O O . LEU A 1 90 ? -1.914 -0.797 -8.711 1.00 93.56 90 LEU A O 1
ATOM 736 N N . LYS A 1 91 ? -3.389 -2.465 -9.000 1.00 94.31 91 LYS A N 1
ATOM 737 C CA . LYS A 1 91 ? -2.446 -3.355 -9.699 1.00 94.31 91 LYS A CA 1
ATOM 738 C C . LYS A 1 91 ? -1.867 -2.687 -10.942 1.00 94.31 91 LYS A C 1
ATOM 740 O O . LYS A 1 91 ? -0.652 -2.658 -11.103 1.00 94.31 91 LYS A O 1
ATOM 745 N N . GLN A 1 92 ? -2.722 -2.106 -11.784 1.00 94.38 92 GLN A N 1
ATOM 746 C CA . GLN A 1 92 ? -2.284 -1.409 -12.995 1.00 94.38 92 GLN A CA 1
ATOM 747 C C . GLN A 1 92 ? -1.396 -0.207 -12.671 1.00 94.38 92 GLN A C 1
ATOM 749 O O . GLN A 1 92 ? -0.369 -0.024 -13.316 1.00 94.38 92 GLN A O 1
ATOM 754 N N . ASN A 1 93 ? -1.734 0.574 -11.642 1.00 93.56 93 ASN A N 1
ATOM 755 C CA . ASN A 1 93 ? -0.888 1.674 -11.191 1.00 93.56 93 ASN A CA 1
ATOM 756 C C . ASN A 1 93 ? 0.501 1.176 -10.760 1.00 93.56 93 ASN A C 1
ATOM 758 O O . ASN A 1 93 ? 1.500 1.715 -11.220 1.00 93.56 93 ASN A O 1
ATOM 762 N N . ILE A 1 94 ? 0.582 0.107 -9.963 1.00 93.38 94 ILE A N 1
ATOM 763 C CA . ILE A 1 94 ? 1.865 -0.464 -9.526 1.00 93.38 94 ILE A CA 1
ATOM 764 C C . ILE A 1 94 ? 2.672 -1.022 -10.709 1.00 93.38 94 ILE A C 1
ATOM 766 O O . ILE A 1 94 ? 3.885 -0.839 -10.751 1.00 93.38 94 ILE A O 1
ATOM 770 N N . ILE A 1 95 ? 2.024 -1.659 -11.690 1.00 93.88 95 ILE A N 1
ATOM 771 C CA . ILE A 1 95 ? 2.694 -2.128 -12.914 1.00 93.88 95 ILE A CA 1
ATOM 772 C C . ILE A 1 95 ? 3.293 -0.948 -13.685 1.00 93.88 95 ILE A C 1
ATOM 774 O O . ILE A 1 95 ? 4.463 -0.998 -14.054 1.00 93.88 95 ILE A O 1
ATOM 778 N N . GLN A 1 96 ? 2.528 0.130 -13.882 1.00 92.75 96 GLN A N 1
ATOM 779 C CA . GLN A 1 96 ? 3.030 1.336 -14.551 1.00 92.75 96 GLN A CA 1
ATOM 780 C C . GLN A 1 96 ? 4.221 1.941 -13.806 1.00 92.75 96 GLN A C 1
ATOM 782 O O . GLN A 1 96 ? 5.227 2.270 -14.422 1.00 92.75 96 GLN A O 1
ATOM 787 N N . LEU A 1 97 ? 4.164 1.981 -12.475 1.00 90.19 97 LEU A N 1
ATOM 788 C CA . LEU A 1 97 ? 5.269 2.456 -11.644 1.00 90.19 97 LEU A CA 1
ATOM 789 C C . LEU A 1 97 ? 6.553 1.635 -11.836 1.00 90.19 97 LEU A C 1
ATOM 791 O O . LEU A 1 97 ? 7.640 2.206 -11.878 1.00 90.19 97 LEU A O 1
ATOM 795 N N . ILE A 1 98 ? 6.440 0.310 -11.974 1.00 90.56 98 ILE A N 1
ATOM 796 C CA . ILE A 1 98 ? 7.584 -0.566 -12.270 1.00 90.56 98 ILE A CA 1
ATOM 797 C C . ILE A 1 98 ? 8.149 -0.248 -13.663 1.00 90.56 98 ILE A C 1
ATOM 799 O O . ILE A 1 98 ? 9.362 -0.108 -13.818 1.00 90.56 98 ILE A O 1
ATOM 803 N N . ILE A 1 99 ? 7.278 -0.104 -14.668 1.00 91.69 99 ILE A N 1
ATOM 804 C CA . ILE A 1 99 ? 7.669 0.206 -16.052 1.00 91.69 99 ILE A CA 1
ATOM 805 C C . ILE A 1 99 ? 8.377 1.568 -16.131 1.00 91.69 99 ILE A C 1
ATOM 807 O O . ILE A 1 99 ? 9.419 1.692 -16.780 1.00 91.69 99 ILE A O 1
ATOM 811 N N . ASP A 1 100 ? 7.847 2.586 -15.457 1.00 90.06 100 ASP A N 1
ATOM 812 C CA . ASP A 1 100 ? 8.423 3.929 -15.430 1.00 90.06 100 ASP A CA 1
ATOM 813 C C . ASP A 1 100 ? 9.815 3.942 -14.790 1.00 90.06 100 ASP A C 1
ATOM 815 O O . ASP A 1 100 ? 10.734 4.570 -15.329 1.00 90.06 100 ASP A O 1
ATOM 819 N N . GLU A 1 101 ? 10.011 3.201 -13.694 1.00 88.00 101 GLU A N 1
ATOM 820 C CA . GLU A 1 101 ? 11.323 3.091 -13.050 1.00 88.00 101 GLU A CA 1
ATOM 821 C C . GLU A 1 101 ? 12.335 2.369 -13.962 1.00 88.00 101 GLU A C 1
ATOM 823 O O . GLU A 1 101 ? 13.449 2.859 -14.160 1.00 88.00 101 GLU A O 1
ATOM 828 N N . MET A 1 102 ? 11.930 1.286 -14.644 1.00 84.75 102 MET A N 1
ATOM 829 C CA . MET A 1 102 ? 12.782 0.596 -15.631 1.00 84.75 102 MET A CA 1
ATOM 830 C C . MET A 1 102 ? 13.202 1.512 -16.795 1.00 84.75 102 MET A C 1
ATOM 832 O O . MET A 1 102 ? 14.349 1.493 -17.265 1.00 84.75 102 MET A O 1
ATOM 836 N N . ASN A 1 103 ? 12.279 2.350 -17.267 1.00 88.00 103 ASN A N 1
ATOM 837 C CA . ASN A 1 103 ? 12.540 3.303 -18.343 1.00 88.00 103 ASN A CA 1
ATOM 838 C C . ASN A 1 103 ? 13.460 4.452 -17.902 1.00 88.00 103 ASN A C 1
ATOM 840 O O . ASN A 1 103 ? 14.230 4.983 -18.712 1.00 88.00 103 ASN A O 1
ATOM 844 N N . LYS A 1 104 ? 13.401 4.844 -16.628 1.00 82.38 104 LYS A N 1
ATOM 845 C CA . LYS A 1 104 ? 14.258 5.875 -16.032 1.00 82.38 104 LYS A CA 1
ATOM 846 C C . LYS A 1 104 ? 15.709 5.405 -15.924 1.00 82.38 104 LYS A C 1
ATOM 848 O O . LYS A 1 104 ? 16.606 6.142 -16.346 1.00 82.38 104 LYS A O 1
ATOM 853 N N . ASP A 1 105 ? 15.946 4.168 -15.494 1.00 66.44 105 ASP A N 1
ATOM 854 C CA . ASP A 1 105 ? 17.293 3.580 -15.439 1.00 66.44 105 ASP A CA 1
ATOM 855 C C . ASP A 1 105 ? 17.921 3.429 -16.832 1.00 66.44 105 ASP A C 1
ATOM 857 O O . ASP A 1 105 ? 19.095 3.755 -17.046 1.00 66.44 105 ASP A O 1
ATOM 861 N N . SER A 1 106 ? 17.108 3.062 -17.827 1.00 61.38 106 SER A N 1
ATOM 862 C CA . SER A 1 106 ? 17.532 2.959 -19.230 1.00 61.38 106 SER A CA 1
ATOM 863 C C . SER A 1 106 ? 17.972 4.305 -19.834 1.00 61.38 106 SER A C 1
ATOM 865 O O . SER A 1 106 ? 18.846 4.350 -20.705 1.00 61.38 106 SER A O 1
ATOM 867 N N . LYS A 1 107 ? 17.392 5.426 -19.380 1.00 59.09 107 LYS A N 1
ATOM 868 C CA . LYS A 1 107 ? 17.771 6.787 -19.813 1.00 59.09 107 LYS A CA 1
ATOM 869 C C . LYS A 1 107 ? 18.981 7.327 -19.050 1.00 59.09 107 LYS A C 1
ATOM 871 O O . LYS A 1 107 ? 19.817 8.004 -19.647 1.00 59.09 107 LYS A O 1
ATOM 876 N N . LYS A 1 108 ? 19.113 7.005 -17.759 1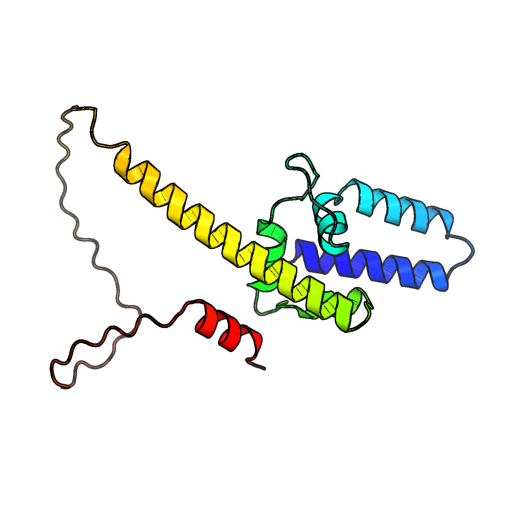.00 56.38 108 LYS A N 1
ATOM 877 C CA . LYS A 1 108 ? 20.258 7.412 -16.928 1.00 56.38 108 LYS A CA 1
ATOM 878 C C . LYS A 1 108 ? 21.561 6.763 -17.417 1.00 56.38 108 LYS A C 1
ATOM 880 O O . LYS A 1 108 ? 22.549 7.463 -17.613 1.00 56.38 108 LYS A O 1
ATOM 885 N N . SER A 1 109 ? 21.510 5.477 -17.780 1.00 49.50 109 SER A N 1
ATOM 886 C CA . SER A 1 109 ? 22.644 4.743 -18.364 1.00 49.50 109 SER A CA 1
ATOM 887 C C . SER A 1 109 ? 23.145 5.333 -19.700 1.00 49.50 109 SER A C 1
ATOM 889 O O . SER A 1 109 ? 24.350 5.361 -19.947 1.00 49.50 109 SER A O 1
ATOM 891 N N . LYS A 1 110 ? 22.260 5.893 -20.542 1.00 49.97 110 LYS A N 1
ATOM 892 C CA . LYS A 1 110 ? 22.655 6.570 -21.797 1.00 49.97 110 LYS A CA 1
ATOM 893 C C . LYS A 1 110 ? 23.338 7.924 -21.574 1.00 49.97 110 LYS A C 1
ATOM 895 O O . LYS A 1 110 ? 24.198 8.306 -22.363 1.00 49.97 110 LYS A O 1
ATOM 900 N N . ASN A 1 111 ? 22.982 8.641 -20.510 1.00 50.31 111 ASN A N 1
ATOM 901 C CA . ASN A 1 111 ? 23.577 9.944 -20.205 1.00 50.31 111 ASN A CA 1
ATOM 902 C C . ASN A 1 111 ? 24.983 9.820 -19.596 1.00 50.31 111 ASN A C 1
ATOM 904 O O . ASN A 1 111 ? 25.826 10.679 -19.854 1.00 50.31 111 ASN A O 1
ATOM 908 N N . ASP A 1 112 ? 25.270 8.737 -18.871 1.00 52.50 112 ASP A N 1
ATOM 909 C CA . ASP A 1 112 ? 26.605 8.493 -18.313 1.00 52.50 112 ASP A CA 1
ATOM 910 C C . ASP A 1 112 ? 27.624 8.024 -19.370 1.00 52.50 112 ASP A C 1
ATOM 912 O O . ASP A 1 112 ? 28.804 8.359 -19.262 1.00 52.50 112 ASP A O 1
ATOM 916 N N . LEU A 1 113 ? 27.194 7.357 -20.455 1.00 50.88 113 LEU A N 1
ATOM 917 C CA . LEU A 1 113 ? 28.086 7.054 -21.590 1.00 50.88 113 LEU A CA 1
ATOM 918 C C . LEU A 1 113 ? 28.496 8.304 -22.387 1.00 50.88 113 LEU A C 1
ATOM 920 O O . LEU A 1 113 ? 29.597 8.343 -22.933 1.00 50.88 113 LEU A O 1
ATOM 924 N N . ASN A 1 114 ? 27.666 9.350 -22.414 1.00 45.62 114 ASN A N 1
ATOM 925 C CA . ASN A 1 114 ? 27.982 10.598 -23.120 1.00 45.62 114 ASN A CA 1
ATOM 926 C C . ASN A 1 114 ? 28.847 11.573 -22.301 1.00 45.62 114 ASN A C 1
ATOM 928 O O . ASN A 1 114 ? 29.299 12.584 -22.835 1.00 45.62 114 ASN A O 1
ATOM 932 N N . LYS A 1 115 ? 29.118 11.285 -21.019 1.00 42.91 115 LYS A N 1
ATOM 933 C CA . LYS A 1 115 ? 29.947 12.143 -20.153 1.00 42.91 115 LYS A CA 1
ATOM 934 C C . LYS A 1 115 ? 31.429 11.733 -20.110 1.00 42.91 115 LYS A C 1
ATOM 936 O O . LYS A 1 115 ? 32.244 12.470 -19.563 1.00 42.91 115 LYS A O 1
ATOM 941 N N . VAL A 1 116 ? 31.809 10.614 -20.738 1.00 46.31 116 VAL A N 1
ATOM 942 C CA . VAL A 1 116 ? 33.203 10.114 -20.803 1.00 46.31 116 VAL A CA 1
ATOM 943 C C . VAL A 1 116 ? 33.840 10.402 -22.172 1.00 46.31 116 VAL A C 1
ATOM 945 O O . VAL A 1 116 ? 34.525 9.580 -22.769 1.00 46.31 116 VAL A O 1
ATOM 948 N N . SER A 1 117 ? 33.606 11.591 -22.723 1.00 45.66 117 SER A N 1
ATOM 949 C CA . SER A 1 117 ? 34.323 12.079 -23.911 1.00 45.66 117 SER A CA 1
ATOM 950 C C . SER A 1 117 ? 34.748 13.528 -23.722 1.00 45.66 117 SER A C 1
ATOM 952 O O . SER A 1 117 ? 34.473 14.365 -24.568 1.00 45.66 117 SER A O 1
ATOM 954 N N . SER A 1 118 ? 35.371 13.849 -22.583 1.00 48.41 118 SER A N 1
ATOM 955 C CA . SER A 1 118 ? 36.105 15.109 -22.357 1.00 48.41 118 SER A CA 1
ATOM 956 C C . SER A 1 118 ? 36.935 15.049 -21.067 1.00 48.41 118 SER A C 1
ATOM 958 O O . SER A 1 118 ? 36.682 15.797 -20.129 1.00 48.41 118 SER A O 1
ATOM 960 N N . SER A 1 119 ? 37.928 14.160 -21.005 1.00 35.56 119 SER A N 1
ATOM 961 C CA . SER A 1 119 ? 39.099 14.340 -20.130 1.00 35.56 119 SER A CA 1
ATOM 962 C C . SER A 1 119 ? 40.157 13.276 -20.419 1.00 35.56 119 SER A C 1
ATOM 964 O O . SER A 1 119 ? 40.101 12.144 -19.949 1.00 35.56 119 SER A O 1
ATOM 966 N N . SER A 1 120 ? 41.151 13.662 -21.216 1.00 44.66 120 SER A N 1
ATOM 967 C CA . SER A 1 120 ? 42.410 12.937 -21.339 1.00 44.66 120 SER A CA 1
ATOM 968 C C . SER A 1 120 ? 43.125 12.914 -19.988 1.00 44.66 120 SER A C 1
ATOM 970 O O . SER A 1 120 ? 43.525 13.962 -19.486 1.00 44.66 120 SER A O 1
ATOM 972 N N . ALA A 1 121 ? 43.339 11.726 -19.432 1.00 35.66 121 ALA A N 1
ATOM 973 C CA . ALA A 1 121 ? 44.406 11.476 -18.472 1.00 35.66 121 ALA A CA 1
ATOM 974 C C . ALA A 1 121 ? 44.873 10.023 -18.611 1.00 35.66 121 ALA A C 1
ATOM 976 O O . ALA A 1 121 ? 44.154 9.072 -18.314 1.00 35.66 121 ALA A O 1
ATOM 977 N N . THR A 1 122 ? 46.093 9.885 -19.115 1.00 38.41 122 THR A N 1
ATOM 978 C CA . THR A 1 122 ? 46.862 8.651 -19.241 1.00 38.41 122 THR A CA 1
ATOM 979 C C . THR A 1 122 ? 47.017 7.975 -17.883 1.00 38.41 122 THR A C 1
ATOM 981 O O . THR A 1 122 ? 47.660 8.537 -17.000 1.00 38.41 122 THR A O 1
ATOM 984 N N . ILE A 1 123 ? 46.507 6.751 -17.728 1.00 38.47 123 ILE A N 1
ATOM 985 C CA . ILE A 1 123 ? 46.959 5.840 -16.671 1.00 38.47 123 ILE A CA 1
ATOM 986 C C . ILE A 1 123 ? 47.139 4.444 -17.268 1.00 38.47 123 ILE A C 1
ATOM 988 O O . ILE A 1 123 ? 46.188 3.752 -17.626 1.00 38.47 123 ILE A O 1
ATOM 992 N N . THR A 1 124 ? 48.403 4.048 -17.364 1.00 38.09 124 THR A N 1
ATOM 993 C CA . THR A 1 124 ? 48.859 2.696 -17.672 1.00 38.09 124 THR A CA 1
ATOM 994 C C . THR A 1 124 ? 48.675 1.814 -16.439 1.00 38.09 124 THR A C 1
ATOM 996 O O . THR A 1 124 ? 49.326 2.056 -15.428 1.00 38.09 124 THR A O 1
ATOM 999 N N . PHE A 1 125 ? 47.867 0.755 -16.535 1.00 35.84 125 PHE A N 1
ATOM 1000 C CA . PHE A 1 125 ? 47.999 -0.422 -15.671 1.00 35.84 125 PHE A CA 1
ATOM 1001 C C . PHE A 1 125 ? 47.854 -1.708 -16.485 1.00 35.84 125 PHE A C 1
ATOM 1003 O O . PHE A 1 125 ? 46.819 -2.022 -17.067 1.00 35.84 125 PHE A O 1
ATOM 1010 N N . THR A 1 126 ? 48.955 -2.445 -16.516 1.0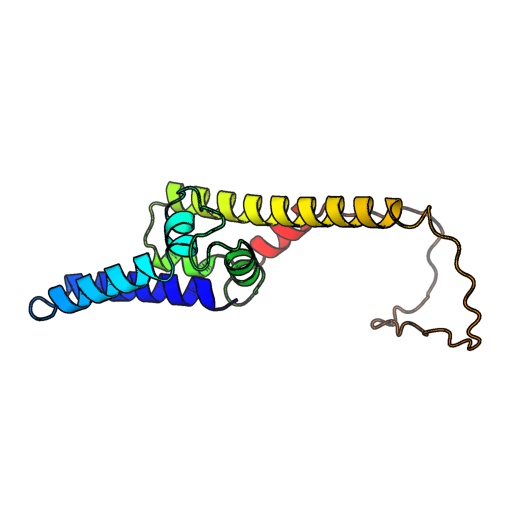0 41.66 126 THR A N 1
ATOM 1011 C CA . THR A 1 126 ? 49.097 -3.817 -16.987 1.00 41.66 126 THR A CA 1
ATOM 1012 C C . THR A 1 126 ? 48.449 -4.793 -16.005 1.00 41.66 126 THR A C 1
ATOM 1014 O O . THR A 1 126 ? 48.853 -4.815 -14.846 1.00 41.66 126 THR A O 1
ATOM 1017 N N . ALA A 1 127 ? 47.522 -5.635 -16.470 1.00 35.34 127 ALA A N 1
ATOM 1018 C CA . ALA A 1 127 ? 47.426 -7.062 -16.121 1.00 35.34 127 ALA A CA 1
ATOM 1019 C C . ALA A 1 127 ? 46.193 -7.685 -16.794 1.00 35.34 127 ALA A C 1
ATOM 1021 O O . ALA A 1 127 ? 45.044 -7.438 -16.435 1.00 35.34 127 ALA A O 1
ATOM 1022 N N . THR A 1 128 ? 46.447 -8.530 -17.785 1.00 49.19 128 THR A N 1
ATOM 1023 C CA . THR A 1 128 ? 45.460 -9.383 -18.439 1.00 49.19 128 THR A CA 1
ATOM 1024 C C . THR A 1 128 ? 44.883 -10.404 -17.459 1.00 49.19 128 THR A C 1
ATOM 1026 O O . THR A 1 128 ? 45.589 -11.315 -17.032 1.00 49.19 128 THR A O 1
ATOM 1029 N N . SER A 1 129 ? 43.582 -10.341 -17.186 1.00 39.16 129 SER A N 1
ATOM 1030 C CA . SER A 1 129 ? 42.825 -11.522 -16.771 1.00 39.16 129 SER A CA 1
ATOM 1031 C C . SER A 1 129 ? 41.530 -11.586 -17.577 1.00 39.16 129 SER A C 1
ATOM 1033 O O . SER A 1 129 ? 40.627 -10.764 -17.450 1.00 39.16 129 SER A O 1
ATOM 1035 N N . LYS A 1 130 ? 41.466 -12.551 -18.499 1.00 42.59 130 LYS A N 1
ATOM 1036 C CA . LYS A 1 130 ? 40.234 -12.880 -19.217 1.00 42.59 130 LYS A CA 1
ATOM 1037 C C . LYS A 1 130 ? 39.269 -13.462 -18.187 1.00 42.59 130 LYS A C 1
ATOM 1039 O O . LYS A 1 130 ? 39.443 -14.605 -17.768 1.00 42.59 130 LYS A O 1
ATOM 1044 N N . VAL A 1 131 ? 38.267 -12.692 -17.770 1.00 41.72 131 VAL A N 1
ATOM 1045 C CA . VAL A 1 131 ? 37.162 -13.211 -16.958 1.00 41.72 131 VAL A CA 1
ATOM 1046 C C . VAL A 1 131 ? 36.405 -14.221 -17.816 1.00 41.72 131 VAL A C 1
ATOM 1048 O O . VAL A 1 131 ? 35.608 -13.869 -18.685 1.00 41.72 131 VAL A O 1
ATOM 1051 N N . LYS A 1 132 ? 36.702 -15.505 -17.608 1.00 49.75 132 LYS A N 1
ATOM 1052 C CA . LYS A 1 132 ? 35.979 -16.613 -18.225 1.00 49.75 132 LYS A CA 1
ATOM 1053 C C . LYS A 1 132 ? 34.599 -16.650 -17.571 1.00 49.75 132 LYS A C 1
ATOM 1055 O O . LYS A 1 132 ? 34.452 -17.177 -16.470 1.00 49.75 132 LYS A O 1
ATOM 1060 N N . ARG A 1 133 ? 33.600 -16.035 -18.216 1.00 52.03 133 ARG A N 1
ATOM 1061 C CA . ARG A 1 133 ? 32.193 -16.165 -17.813 1.00 52.03 133 ARG A CA 1
ATOM 1062 C C . ARG A 1 133 ? 31.876 -17.660 -17.753 1.00 52.03 133 ARG A C 1
ATOM 1064 O O . ARG A 1 133 ? 31.936 -18.347 -18.771 1.00 52.03 133 ARG A O 1
ATOM 1071 N N . ARG A 1 134 ? 31.612 -18.176 -16.553 1.00 50.06 134 ARG A N 1
ATOM 1072 C CA . ARG A 1 134 ? 31.110 -19.539 -16.377 1.00 50.06 134 ARG A CA 1
ATOM 1073 C C . ARG A 1 134 ? 29.694 -19.557 -16.943 1.00 50.06 134 ARG A C 1
ATOM 1075 O O . ARG A 1 134 ? 28.819 -18.890 -16.400 1.00 50.06 134 ARG A O 1
ATOM 1082 N N . LYS A 1 135 ? 29.495 -20.260 -18.060 1.00 56.53 135 LYS A N 1
ATOM 1083 C CA . LYS A 1 135 ? 28.153 -20.601 -18.535 1.00 56.53 135 LYS A CA 1
ATOM 1084 C C . LYS A 1 135 ? 27.514 -21.465 -17.442 1.00 56.53 135 LYS A C 1
ATOM 1086 O O . LYS A 1 135 ? 28.092 -22.478 -17.061 1.00 56.53 135 LYS A O 1
ATOM 1091 N N . LEU A 1 136 ? 26.395 -21.006 -16.878 1.00 58.22 136 LEU A N 1
ATOM 1092 C CA . LEU A 1 136 ? 25.670 -21.709 -15.809 1.00 58.22 136 LEU A CA 1
ATOM 1093 C C . LEU A 1 136 ? 24.840 -22.884 -16.358 1.00 58.22 136 LEU A C 1
ATOM 1095 O O . LEU A 1 136 ? 24.403 -23.740 -15.601 1.00 58.22 136 LEU A O 1
ATOM 1099 N N . PHE A 1 137 ? 24.686 -22.949 -17.681 1.00 49.88 137 PHE A N 1
ATOM 1100 C CA . PHE A 1 137 ? 24.018 -24.030 -18.386 1.00 49.88 137 PHE A CA 1
ATOM 1101 C C . PHE A 1 137 ? 24.952 -24.551 -19.479 1.00 49.88 137 PHE A C 1
ATOM 1103 O O . PHE A 1 137 ? 25.350 -23.802 -20.376 1.00 49.88 137 PHE A O 1
ATOM 1110 N N . ASN A 1 138 ? 25.329 -25.825 -19.375 1.00 41.97 138 ASN A N 1
ATOM 1111 C CA . ASN A 1 138 ? 25.896 -26.569 -20.490 1.00 41.97 138 ASN A CA 1
ATOM 1112 C C . ASN A 1 138 ? 24.718 -27.044 -21.337 1.00 41.97 138 ASN A C 1
ATOM 1114 O O . ASN A 1 138 ? 24.074 -28.029 -20.985 1.00 41.97 138 ASN A O 1
ATOM 1118 N N . TYR A 1 139 ? 24.426 -26.329 -22.418 1.00 43.53 139 TYR A N 1
ATOM 1119 C CA . TYR A 1 139 ? 23.665 -26.922 -23.507 1.00 43.53 139 TYR A CA 1
ATOM 1120 C C . TYR A 1 139 ? 24.653 -27.666 -24.396 1.00 43.53 139 TYR A C 1
ATOM 1122 O O . TYR A 1 139 ? 25.706 -27.126 -24.739 1.00 43.53 139 TYR A O 1
ATOM 1130 N N . ASP A 1 140 ? 24.335 -28.927 -24.661 1.00 42.34 140 ASP A N 1
ATOM 1131 C CA . ASP A 1 140 ? 25.061 -29.793 -25.579 1.00 42.34 140 ASP A CA 1
ATOM 1132 C C . ASP A 1 140 ? 25.073 -29.119 -26.960 1.00 42.34 140 ASP A C 1
ATOM 1134 O O . ASP A 1 140 ? 24.021 -28.952 -27.580 1.00 42.34 140 ASP A O 1
ATOM 1138 N N . ASP A 1 141 ? 26.251 -28.686 -27.418 1.00 50.09 141 ASP A N 1
ATOM 1139 C CA . ASP A 1 141 ? 26.466 -28.165 -28.771 1.00 50.09 141 ASP A CA 1
ATOM 1140 C C . ASP A 1 141 ? 26.344 -29.340 -29.750 1.00 50.09 141 ASP A C 1
ATOM 1142 O O . ASP A 1 141 ? 27.327 -29.964 -30.153 1.00 50.09 141 ASP A O 1
ATOM 1146 N N . SER A 1 142 ? 25.110 -29.675 -30.114 1.00 45.12 142 SER A N 1
ATOM 1147 C CA . SER A 1 142 ? 24.822 -30.590 -31.211 1.00 45.12 142 SER A CA 1
ATOM 1148 C C . SER A 1 142 ? 23.929 -29.894 -32.233 1.00 45.12 142 SER A C 1
ATOM 1150 O O . SER A 1 142 ? 22.717 -29.818 -32.086 1.00 45.12 142 SER A O 1
ATOM 1152 N N . ASN A 1 143 ? 24.607 -29.377 -33.263 1.00 47.00 143 ASN A N 1
ATOM 1153 C CA . ASN A 1 143 ? 24.129 -29.112 -34.619 1.00 47.00 143 ASN A CA 1
ATOM 1154 C C . ASN A 1 143 ? 22.697 -28.579 -34.754 1.00 47.00 143 ASN A C 1
ATOM 1156 O O . ASN A 1 143 ? 21.774 -29.374 -34.904 1.00 47.00 143 ASN A O 1
ATOM 1160 N N . MET A 1 144 ? 22.539 -27.262 -34.896 1.00 42.44 144 MET A N 1
ATOM 1161 C CA . MET A 1 144 ? 21.509 -26.724 -35.786 1.00 42.44 144 MET A CA 1
ATOM 1162 C C . MET A 1 144 ? 21.951 -25.399 -36.413 1.00 42.44 144 MET A C 1
ATOM 1164 O O . MET A 1 144 ? 22.522 -24.534 -35.755 1.00 42.44 144 MET A O 1
ATOM 1168 N N . ASP A 1 145 ? 21.685 -25.349 -37.712 1.00 38.06 145 ASP A N 1
ATOM 1169 C CA . ASP A 1 145 ? 21.889 -24.320 -38.726 1.00 38.06 145 ASP A CA 1
ATOM 1170 C C . ASP A 1 145 ? 21.799 -22.850 -38.278 1.00 38.06 145 ASP A C 1
ATOM 1172 O O . ASP A 1 145 ? 20.898 -22.438 -37.544 1.00 38.06 145 ASP A O 1
ATOM 1176 N N . ASP A 1 146 ? 22.701 -22.048 -38.850 1.00 44.22 146 ASP A N 1
ATOM 1177 C CA . ASP A 1 146 ? 22.716 -20.587 -38.820 1.00 44.22 146 ASP A CA 1
ATOM 1178 C C . ASP A 1 146 ? 21.417 -20.011 -39.413 1.00 44.22 146 ASP A C 1
ATOM 1180 O O . ASP A 1 146 ? 21.267 -19.838 -40.623 1.00 44.22 146 ASP A O 1
ATOM 1184 N N . SER A 1 147 ? 20.481 -19.624 -38.552 1.00 41.62 147 SER A N 1
ATOM 1185 C CA . SER A 1 147 ? 19.492 -18.600 -38.889 1.00 41.62 147 SER A CA 1
ATOM 1186 C C . SER A 1 147 ? 19.251 -17.703 -37.677 1.00 41.62 147 SER A C 1
ATOM 1188 O O . SER A 1 147 ? 18.587 -18.047 -36.704 1.00 41.62 147 SER A O 1
ATOM 1190 N N . ASN A 1 148 ? 19.893 -16.535 -37.737 1.00 48.53 148 ASN A N 1
ATOM 1191 C CA . ASN A 1 148 ? 19.779 -15.445 -36.779 1.00 48.53 148 ASN A CA 1
ATOM 1192 C C . ASN A 1 148 ? 18.326 -14.967 -36.663 1.00 48.53 148 ASN A C 1
ATOM 1194 O O . ASN A 1 148 ? 17.883 -14.146 -37.463 1.00 48.53 148 ASN A O 1
ATOM 1198 N N . GLU A 1 149 ? 17.633 -15.380 -35.608 1.00 39.31 149 GLU A N 1
ATOM 1199 C CA . GLU A 1 149 ? 16.479 -14.651 -35.089 1.00 39.31 149 GLU A CA 1
ATOM 1200 C C . GLU A 1 149 ? 16.599 -14.573 -33.562 1.00 39.31 149 GLU A C 1
ATOM 1202 O O . GLU A 1 149 ? 16.069 -15.375 -32.794 1.00 39.31 149 GLU A O 1
ATOM 1207 N N . SER A 1 150 ? 17.391 -13.596 -33.108 1.00 46.34 150 SER A N 1
ATOM 1208 C CA . SER A 1 150 ? 17.392 -13.148 -31.716 1.00 46.34 150 SER A CA 1
ATOM 1209 C C . SER A 1 150 ? 16.032 -12.520 -31.433 1.00 46.34 150 SER A C 1
ATOM 1211 O O . SER A 1 150 ? 15.871 -11.302 -31.517 1.00 46.34 150 SER A O 1
ATOM 1213 N N . THR A 1 151 ? 15.050 -13.359 -31.118 1.00 50.31 151 THR A N 1
ATOM 1214 C CA . THR A 1 151 ? 13.736 -12.939 -30.640 1.00 50.31 151 THR A CA 1
ATOM 1215 C C . THR A 1 151 ? 13.930 -12.323 -29.257 1.00 50.31 151 THR A C 1
ATOM 1217 O O . THR A 1 151 ? 13.852 -12.994 -28.231 1.00 50.31 151 THR A O 1
ATOM 1220 N N . THR A 1 152 ? 14.271 -11.036 -29.220 1.00 54.66 152 THR A N 1
ATOM 1221 C CA . THR A 1 152 ? 14.140 -10.204 -28.025 1.00 54.66 152 THR A CA 1
ATOM 1222 C C . THR A 1 152 ? 12.657 -10.144 -27.703 1.00 54.66 152 THR A C 1
ATOM 1224 O O . THR A 1 152 ? 11.926 -9.340 -28.281 1.00 54.66 152 THR A O 1
ATOM 1227 N N . LEU A 1 153 ? 12.205 -11.069 -26.859 1.00 61.22 153 LEU A N 1
ATOM 1228 C CA . LEU A 1 153 ? 10.847 -11.090 -26.344 1.00 61.22 153 LEU A CA 1
ATOM 1229 C C . LEU A 1 153 ? 10.581 -9.770 -25.619 1.00 61.22 153 LEU A C 1
ATOM 1231 O O . LEU A 1 153 ? 11.421 -9.264 -24.873 1.00 61.22 153 LEU A O 1
ATOM 1235 N N . ASP A 1 154 ? 9.421 -9.188 -25.910 1.00 63.41 154 ASP A N 1
ATOM 1236 C CA . ASP A 1 154 ? 8.968 -7.944 -25.306 1.00 63.41 154 ASP A CA 1
ATOM 1237 C C . ASP A 1 154 ? 8.876 -8.136 -23.777 1.00 63.41 154 ASP A C 1
ATOM 1239 O O . ASP A 1 154 ? 8.175 -9.049 -23.324 1.00 63.41 154 ASP A O 1
ATOM 1243 N N . PRO A 1 155 ? 9.551 -7.298 -22.967 1.00 67.19 155 PRO A N 1
ATOM 1244 C CA . PRO A 1 155 ? 9.523 -7.386 -21.507 1.00 67.19 155 PRO A CA 1
ATOM 1245 C C . PRO A 1 155 ? 8.107 -7.409 -20.921 1.00 67.19 155 PRO A C 1
ATOM 1247 O O . PRO A 1 155 ? 7.880 -7.984 -19.858 1.00 67.19 155 PRO A O 1
ATOM 1250 N N . THR A 1 156 ? 7.130 -6.808 -21.609 1.00 69.81 156 THR A N 1
ATOM 1251 C CA . THR A 1 156 ? 5.727 -6.833 -21.178 1.00 69.81 156 THR A CA 1
ATOM 1252 C C . THR A 1 156 ? 5.102 -8.224 -21.277 1.00 69.81 156 THR A C 1
ATOM 1254 O O . THR A 1 156 ? 4.249 -8.573 -20.460 1.00 69.81 156 THR A O 1
ATOM 1257 N N . VAL A 1 157 ? 5.538 -9.046 -22.233 1.00 74.31 157 VAL A N 1
ATOM 1258 C CA . VAL A 1 157 ? 5.063 -10.424 -22.408 1.00 74.31 157 VAL A CA 1
ATOM 1259 C C . VAL A 1 157 ? 5.623 -11.318 -21.304 1.00 74.31 157 VAL A C 1
ATOM 1261 O O . VAL A 1 157 ? 4.869 -12.094 -20.719 1.00 74.31 157 VAL A O 1
ATOM 1264 N N . GLU A 1 158 ? 6.899 -11.155 -20.942 1.00 76.12 158 GLU A N 1
ATOM 1265 C CA . GLU A 1 158 ? 7.502 -11.879 -19.812 1.00 76.12 158 GLU A CA 1
ATOM 1266 C C . GLU A 1 158 ? 6.852 -11.506 -18.475 1.00 76.12 158 GLU A C 1
ATOM 1268 O O . GLU A 1 158 ? 6.517 -12.387 -17.680 1.00 76.12 158 GLU A O 1
ATOM 1273 N N . LEU A 1 159 ? 6.608 -10.211 -18.239 1.00 70.19 159 LEU A N 1
ATOM 1274 C CA . LEU A 1 159 ? 5.984 -9.752 -16.997 1.00 70.19 159 LEU A CA 1
ATOM 1275 C C . LEU A 1 159 ? 4.559 -10.304 -16.851 1.00 70.19 159 LEU A C 1
ATOM 1277 O O . LEU A 1 159 ? 4.164 -10.750 -15.775 1.00 70.19 159 LEU A O 1
ATOM 1281 N N . ASN A 1 160 ? 3.796 -10.311 -17.948 1.00 69.62 160 ASN A N 1
ATOM 1282 C CA . ASN A 1 160 ? 2.448 -10.870 -17.977 1.00 69.62 160 ASN A CA 1
ATOM 1283 C C . ASN A 1 160 ? 2.444 -12.393 -17.802 1.00 69.62 160 ASN A C 1
ATOM 1285 O O . ASN A 1 160 ? 1.549 -12.915 -17.140 1.00 69.62 160 ASN A O 1
ATOM 1289 N N . ALA A 1 161 ? 3.422 -13.109 -18.360 1.00 75.00 161 ALA A N 1
ATOM 1290 C CA . ALA A 1 161 ? 3.555 -14.548 -18.150 1.00 75.00 161 ALA A CA 1
ATOM 1291 C C . ALA A 1 161 ? 3.838 -14.866 -16.672 1.00 75.00 161 ALA A C 1
ATOM 1293 O O . ALA A 1 161 ? 3.135 -15.676 -16.079 1.00 75.00 161 ALA A O 1
ATOM 1294 N N . TYR A 1 162 ? 4.775 -14.151 -16.043 1.00 72.00 162 TYR A N 1
ATOM 1295 C CA . TYR A 1 162 ? 5.104 -14.312 -14.621 1.00 72.00 162 TYR A CA 1
ATOM 1296 C C . TYR A 1 162 ? 3.922 -14.007 -13.682 1.00 72.00 162 TYR A C 1
ATOM 1298 O O . TYR A 1 162 ? 3.711 -14.682 -12.669 1.00 72.00 162 TYR A O 1
ATOM 1306 N N . LEU A 1 163 ? 3.133 -12.984 -14.017 1.00 69.06 163 LEU A N 1
ATOM 1307 C CA . LEU A 1 163 ? 1.965 -12.572 -13.236 1.00 69.06 163 LEU A CA 1
ATOM 1308 C C . LEU A 1 163 ? 0.799 -13.564 -13.310 1.00 69.06 163 LEU A C 1
ATOM 1310 O O . LEU A 1 163 ? 0.009 -13.622 -12.368 1.00 69.06 163 LEU A O 1
ATOM 1314 N N . ASN A 1 164 ? 0.700 -14.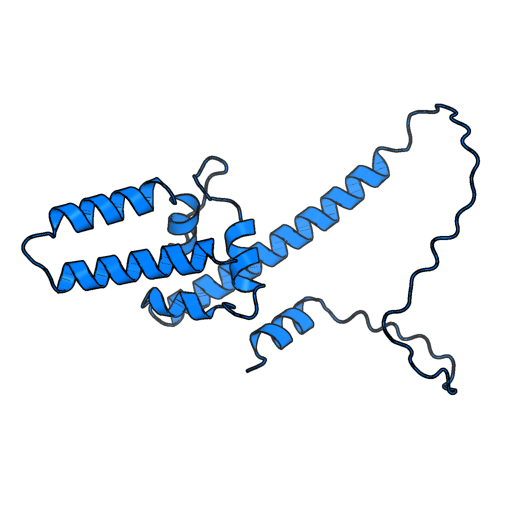328 -14.400 1.00 72.19 164 ASN A N 1
ATOM 1315 C CA . ASN A 1 164 ? -0.384 -15.280 -14.646 1.00 72.19 164 ASN A CA 1
ATOM 1316 C C . ASN A 1 164 ? 0.009 -16.748 -14.398 1.00 72.19 164 ASN A C 1
ATOM 1318 O O . ASN A 1 164 ? -0.845 -17.622 -14.538 1.00 72.19 164 ASN A O 1
ATOM 1322 N N . ASP A 1 165 ? 1.265 -17.022 -14.032 1.00 61.94 165 ASP A N 1
ATOM 1323 C CA . ASP A 1 165 ? 1.732 -18.363 -13.669 1.00 61.94 165 ASP A CA 1
ATOM 1324 C C . ASP A 1 165 ? 1.203 -18.739 -12.262 1.00 61.94 165 ASP A C 1
ATOM 1326 O O . ASP A 1 165 ? 1.455 -17.970 -11.313 1.00 61.94 165 ASP A O 1
ATOM 1330 N N . PRO A 1 166 ? 0.416 -19.832 -12.127 1.00 50.72 166 PRO A N 1
ATOM 1331 C CA . PRO A 1 166 ? -0.262 -20.227 -10.886 1.00 50.72 166 PRO A CA 1
ATOM 1332 C C . PRO A 1 166 ? 0.664 -20.443 -9.682 1.00 50.72 166 PRO A C 1
ATOM 1334 O O . PRO A 1 166 ? 1.778 -20.985 -9.844 1.00 50.72 166 PRO A O 1
#

pLDDT: mean 76.09, std 20.54, range [35.34, 95.81]

Foldseek 3Di:
DCPLLVLLLLLLVLVVVCVVDDPCVVVSVVVNVVSCQQCVLSVCLLVVHDHDPPRHVVDLVVLVVQCVDLVRNLVSLVSNVDDPVSSVVSNVSNVVSVVVVVVVVVVVVVVVVVVPPDDDDDDDDDDDDDPPPPPPDDDPPDDDDDDDDPPPDDVVVVSVCSSPDD

Secondary structure (DSSP, 8-state):
--HHHHHHHHHHHHHHHHHH-STTHHHHHHHHHHHHHHTHHHHHHHTTPPPPTTSTT--HHHHHHHHSSTTTTTGGGGGG---HHHHHHHHHHHHHHHHHHHHHHHHHHHHHHTTSSS-----------------SS-----------------HHHHHHHHHH--